Protein AF-A0A183KPT3-F1 (afdb_monomer)

Structure (mmCIF, N/CA/C/O backbone):
data_AF-A0A183KPT3-F1
#
_entry.id   AF-A0A183KPT3-F1
#
loop_
_atom_site.group_PDB
_atom_site.id
_atom_site.type_symbol
_atom_site.label_atom_id
_atom_site.label_alt_id
_atom_site.label_comp_id
_atom_site.label_asym_id
_atom_site.label_entity_id
_atom_site.label_seq_id
_atom_site.pdbx_PDB_ins_code
_atom_site.Cartn_x
_atom_site.Cartn_y
_atom_site.Cartn_z
_atom_site.occupancy
_atom_site.B_iso_or_equiv
_atom_site.auth_seq_id
_atom_site.auth_comp_id
_atom_site.auth_asym_id
_atom_site.auth_atom_id
_atom_site.pdbx_PDB_model_num
ATOM 1 N N . MET A 1 1 ? -3.422 -28.257 31.899 1.00 62.78 1 MET A N 1
ATOM 2 C CA . MET A 1 1 ? -4.167 -28.831 30.748 1.00 62.78 1 MET A CA 1
ATOM 3 C C . MET A 1 1 ? -4.041 -27.941 29.514 1.00 62.78 1 MET A C 1
ATOM 5 O O . MET A 1 1 ? -3.666 -28.455 28.468 1.00 62.78 1 MET A O 1
ATOM 9 N N . GLU A 1 2 ? -4.261 -26.626 29.625 1.00 73.25 2 GLU A N 1
ATOM 10 C CA . GLU A 1 2 ? -4.082 -25.667 28.514 1.00 73.25 2 GLU A CA 1
ATOM 11 C C . GLU A 1 2 ? -2.644 -25.580 27.986 1.00 73.25 2 GLU A C 1
ATOM 13 O O . GLU A 1 2 ? -2.448 -25.532 26.772 1.00 73.25 2 GLU A O 1
ATOM 18 N N . ASP A 1 3 ? -1.641 -25.663 28.863 1.00 81.88 3 ASP A N 1
ATOM 19 C CA . ASP A 1 3 ? -0.230 -25.639 28.448 1.00 81.88 3 ASP A CA 1
ATOM 20 C C . ASP A 1 3 ? 0.152 -26.844 27.583 1.00 81.88 3 ASP A C 1
ATOM 22 O O . ASP A 1 3 ? 0.889 -26.714 26.608 1.00 81.88 3 ASP A O 1
ATOM 26 N N . ASN A 1 4 ? -0.420 -28.013 27.885 1.00 87.62 4 ASN A N 1
ATOM 27 C CA . ASN A 1 4 ? -0.168 -29.236 27.125 1.00 87.62 4 ASN A CA 1
ATOM 28 C C . ASN A 1 4 ? -0.779 -29.140 25.718 1.00 87.62 4 ASN A C 1
ATOM 30 O O . ASN A 1 4 ? -0.159 -29.511 24.724 1.00 87.62 4 ASN A O 1
ATOM 34 N N . TRP A 1 5 ? -1.982 -28.567 25.621 1.00 87.31 5 TRP A N 1
ATOM 35 C CA . TRP A 1 5 ? -2.639 -28.304 24.341 1.00 87.31 5 TRP A CA 1
ATOM 36 C C . TRP A 1 5 ? -1.882 -27.270 23.498 1.00 87.31 5 TRP A C 1
ATOM 38 O O . TRP A 1 5 ? -1.746 -27.430 22.282 1.00 87.31 5 TRP A O 1
ATOM 48 N N . LYS A 1 6 ? -1.340 -26.232 24.141 1.00 93.00 6 LYS A N 1
ATOM 49 C CA . LYS A 1 6 ? -0.494 -25.233 23.486 1.00 93.00 6 LYS A CA 1
ATOM 50 C C . LYS A 1 6 ? 0.780 -25.865 22.919 1.00 93.00 6 LYS A C 1
ATOM 52 O O . LYS A 1 6 ? 1.072 -25.642 21.746 1.00 93.00 6 LYS A O 1
ATOM 57 N N . GLY A 1 7 ? 1.459 -26.714 23.694 1.00 93.88 7 GLY A N 1
ATOM 58 C CA . GLY A 1 7 ? 2.658 -27.428 23.245 1.00 93.88 7 GLY A CA 1
ATOM 59 C C . GLY A 1 7 ? 2.405 -28.328 22.031 1.00 93.88 7 GLY A C 1
ATOM 60 O O . GLY A 1 7 ? 3.160 -28.284 21.062 1.00 93.88 7 GLY A O 1
ATOM 61 N N . ILE A 1 8 ? 1.294 -29.076 22.022 1.00 92.50 8 ILE A N 1
ATOM 62 C CA . ILE A 1 8 ? 0.908 -29.925 20.878 1.00 92.50 8 ILE A CA 1
ATOM 63 C C . ILE A 1 8 ? 0.643 -29.078 19.628 1.00 92.50 8 ILE A C 1
ATOM 65 O O . ILE A 1 8 ? 1.095 -29.413 18.531 1.00 92.50 8 ILE A O 1
ATOM 69 N N . LYS A 1 9 ? -0.068 -27.955 19.782 1.00 92.75 9 LYS A N 1
ATOM 70 C CA . LYS A 1 9 ? -0.366 -27.045 18.671 1.00 92.75 9 LYS A CA 1
ATOM 71 C C . LYS A 1 9 ? 0.903 -26.414 18.093 1.00 92.75 9 LYS A C 1
ATOM 73 O O . LYS A 1 9 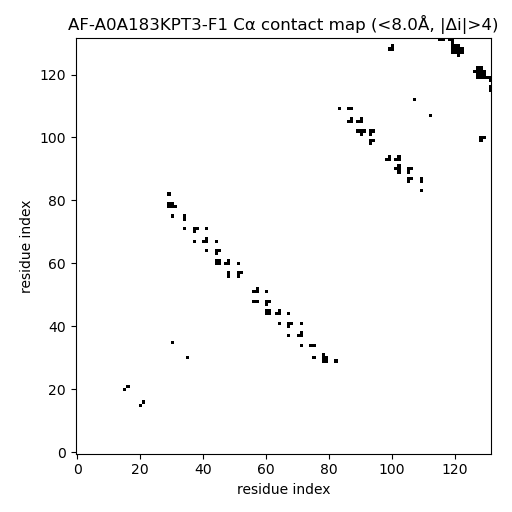? 1.016 -26.293 16.873 1.00 92.75 9 LYS A O 1
ATOM 78 N N . GLU A 1 10 ? 1.843 -26.019 18.945 1.00 93.62 10 GLU A N 1
ATOM 79 C CA . GLU A 1 10 ? 3.134 -25.459 18.534 1.00 93.62 10 GLU A CA 1
ATOM 80 C C . GLU A 1 10 ? 3.989 -26.505 17.808 1.00 93.62 10 GLU A C 1
ATOM 82 O O . GLU A 1 10 ? 4.454 -26.228 16.705 1.00 93.62 10 GLU A O 1
ATOM 87 N N . ALA A 1 11 ? 4.101 -27.727 18.340 1.00 94.56 11 ALA A N 1
ATOM 88 C CA . ALA A 1 11 ? 4.856 -28.814 17.711 1.00 94.56 11 ALA A CA 1
ATOM 89 C C . ALA A 1 11 ? 4.321 -29.175 16.314 1.00 94.56 11 ALA A C 1
ATOM 91 O O . ALA A 1 11 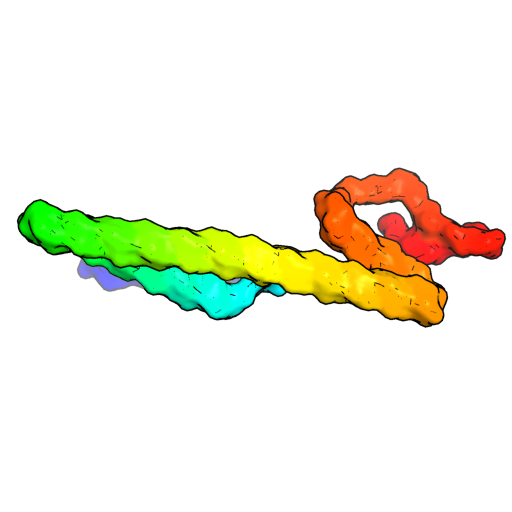? 5.092 -29.282 15.358 1.00 94.56 11 ALA A O 1
ATOM 92 N N . LEU A 1 12 ? 2.995 -29.295 16.170 1.00 93.00 12 LEU A N 1
ATOM 93 C CA . LEU A 1 12 ? 2.351 -29.540 14.874 1.00 93.00 12 LEU A CA 1
ATOM 94 C C . LEU A 1 12 ? 2.569 -28.383 13.893 1.00 93.00 12 LEU A C 1
ATOM 96 O O . LEU A 1 12 ? 2.825 -28.611 12.713 1.00 93.00 12 LEU A O 1
ATOM 100 N N . THR A 1 13 ? 2.489 -27.138 14.370 1.00 90.25 13 THR A N 1
ATOM 101 C CA . THR A 1 13 ? 2.715 -25.958 13.523 1.00 90.25 13 THR A CA 1
ATOM 102 C C . THR A 1 13 ? 4.159 -25.911 13.022 1.00 90.25 13 THR A C 1
ATOM 104 O O . THR A 1 13 ? 4.370 -25.682 11.833 1.00 90.25 13 THR A O 1
ATOM 107 N N . SER A 1 14 ? 5.136 -26.182 13.891 1.00 93.31 14 SER A N 1
ATOM 108 C CA . SER A 1 14 ? 6.559 -26.212 13.535 1.00 93.31 14 SER A CA 1
ATOM 109 C C . SER A 1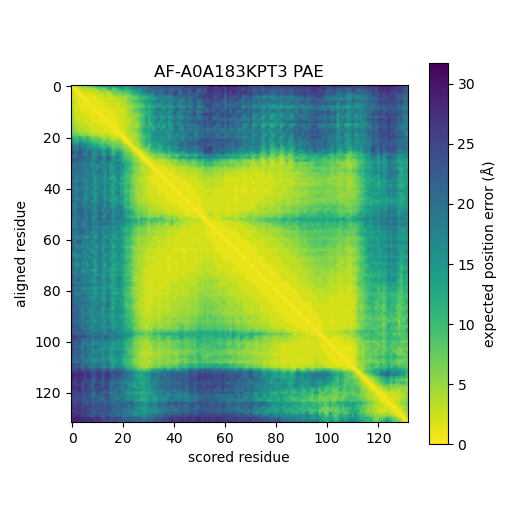 14 ? 6.877 -27.307 12.517 1.00 93.31 14 SER A C 1
ATOM 111 O O . SER A 1 14 ? 7.508 -27.019 11.504 1.00 93.31 14 SER A O 1
ATOM 113 N N . MET A 1 15 ? 6.367 -28.529 12.716 1.00 94.31 15 MET A N 1
ATOM 114 C CA . MET A 1 15 ? 6.556 -29.633 11.764 1.00 94.31 15 MET A CA 1
ATOM 115 C C . MET A 1 15 ? 5.995 -29.282 10.378 1.00 94.31 15 MET A C 1
ATOM 117 O O . MET A 1 15 ? 6.659 -29.470 9.360 1.00 94.31 15 MET A O 1
ATOM 121 N N . CYS A 1 16 ? 4.787 -28.714 10.323 1.00 85.69 16 CYS A N 1
ATOM 122 C CA . CYS A 1 16 ? 4.187 -28.275 9.065 1.00 85.69 16 CYS A CA 1
ATOM 123 C C . CYS A 1 16 ? 5.011 -27.176 8.380 1.00 85.69 16 CYS A C 1
ATOM 125 O O . CYS A 1 16 ? 5.135 -27.187 7.159 1.00 85.69 16 CYS A O 1
ATOM 127 N N . GLN A 1 17 ? 5.580 -26.235 9.139 1.00 88.06 17 GLN A N 1
ATOM 128 C CA . GLN A 1 17 ? 6.439 -25.178 8.595 1.00 88.06 17 GLN A CA 1
ATOM 129 C C . GLN A 1 17 ? 7.777 -25.708 8.076 1.00 88.06 17 GLN A C 1
ATOM 131 O O . GLN A 1 17 ? 8.287 -25.172 7.096 1.00 88.06 17 GLN A O 1
ATOM 136 N N . GLU A 1 18 ? 8.336 -26.740 8.704 1.00 87.62 18 GLU A N 1
ATOM 137 C CA . GLU A 1 18 ? 9.580 -27.378 8.274 1.00 87.62 18 GLU A CA 1
ATOM 138 C C . GLU A 1 18 ? 9.383 -28.180 6.981 1.00 87.62 18 GLU A C 1
ATOM 140 O O . GLU A 1 18 ? 10.162 -28.043 6.041 1.00 87.62 18 GLU A O 1
ATOM 145 N N . VAL A 1 19 ? 8.294 -28.953 6.896 1.00 89.31 19 VAL A N 1
ATOM 146 C CA . VAL A 1 19 ? 7.999 -29.805 5.733 1.00 89.31 19 VAL A CA 1
ATOM 147 C C . VAL A 1 19 ? 7.473 -29.000 4.546 1.00 89.31 19 VAL A C 1
ATOM 149 O O . VAL A 1 19 ? 7.904 -29.205 3.413 1.00 89.31 19 VAL A O 1
ATOM 152 N N . LEU A 1 20 ? 6.516 -28.097 4.779 1.00 86.00 20 LEU A N 1
ATOM 153 C CA . LEU A 1 20 ? 5.843 -27.352 3.706 1.00 86.00 20 LEU A CA 1
ATOM 154 C C . LEU A 1 20 ? 6.510 -26.003 3.416 1.00 86.00 20 LEU A C 1
ATOM 156 O O . LEU A 1 20 ? 6.189 -25.357 2.416 1.00 86.00 20 LEU A O 1
ATOM 160 N N . GLY A 1 21 ? 7.428 -25.566 4.278 1.00 78.62 21 GLY A N 1
ATOM 161 C CA . GLY A 1 21 ? 7.944 -24.207 4.270 1.00 78.62 21 GLY A CA 1
ATOM 162 C C . GLY A 1 21 ? 6.911 -23.195 4.774 1.00 78.62 21 GLY A C 1
ATOM 163 O O . GLY A 1 21 ? 5.694 -23.399 4.753 1.00 78.62 21 GLY A O 1
ATOM 164 N N . LEU A 1 22 ? 7.393 -22.031 5.202 1.00 74.75 22 LEU A N 1
ATOM 165 C CA . LEU A 1 22 ? 6.516 -20.883 5.407 1.00 74.75 22 LEU A CA 1
ATOM 166 C C . LEU A 1 22 ? 6.064 -20.360 4.047 1.00 74.75 22 LEU A C 1
ATOM 168 O O . LEU A 1 22 ? 6.892 -19.950 3.230 1.00 74.75 22 LEU A O 1
ATOM 172 N N . ASN A 1 23 ? 4.748 -20.320 3.826 1.00 67.69 23 ASN A N 1
ATOM 173 C CA . ASN A 1 23 ? 4.194 -19.630 2.672 1.00 67.69 23 ASN A CA 1
ATOM 174 C C . ASN A 1 23 ? 4.610 -18.158 2.771 1.00 67.69 23 ASN A C 1
ATOM 176 O O . ASN A 1 23 ? 4.138 -17.417 3.641 1.00 67.69 23 ASN A O 1
ATOM 180 N N . LYS A 1 24 ? 5.560 -17.752 1.925 1.00 65.62 24 LYS A N 1
ATOM 181 C CA . LYS A 1 24 ? 6.054 -16.382 1.886 1.00 65.62 24 LYS A CA 1
ATOM 182 C C . LYS A 1 24 ? 4.925 -15.536 1.326 1.00 65.62 24 LYS A C 1
ATOM 184 O O . LYS A 1 24 ? 4.781 -15.381 0.115 1.00 65.62 24 LYS A O 1
ATOM 189 N N . HIS A 1 25 ? 4.107 -14.986 2.220 1.00 58.81 25 HIS A N 1
ATOM 190 C CA . HIS A 1 25 ? 3.216 -13.896 1.874 1.00 58.81 25 HIS A CA 1
ATOM 191 C C . HIS A 1 25 ? 4.089 -12.705 1.505 1.00 58.81 25 HIS A C 1
ATOM 193 O O . HIS A 1 25 ? 4.427 -11.862 2.332 1.00 58.81 25 HIS A O 1
ATOM 199 N N . HIS A 1 26 ? 4.478 -12.659 0.235 1.00 58.06 26 HIS A N 1
ATOM 200 C CA . HIS A 1 26 ? 5.046 -11.475 -0.356 1.00 58.06 26 HIS A CA 1
ATOM 201 C C . HIS A 1 26 ? 3.958 -10.413 -0.287 1.00 58.06 26 HIS A C 1
ATOM 203 O O . HIS A 1 26 ? 2.989 -10.417 -1.054 1.00 58.06 26 HIS A O 1
ATOM 209 N N . HIS A 1 27 ? 4.081 -9.527 0.699 1.00 62.22 27 HIS A N 1
ATOM 210 C CA . HIS A 1 27 ? 3.352 -8.279 0.659 1.00 62.22 27 HIS A CA 1
ATOM 211 C C . HIS A 1 27 ? 3.658 -7.632 -0.684 1.00 62.22 27 HIS A C 1
ATOM 213 O O . HIS A 1 27 ? 4.788 -7.682 -1.175 1.00 62.22 27 HIS A O 1
ATOM 219 N N . LYS A 1 28 ? 2.618 -7.088 -1.318 1.00 73.06 28 LYS A N 1
ATOM 220 C CA . LYS A 1 28 ? 2.811 -6.374 -2.575 1.00 73.06 28 LYS A CA 1
ATOM 221 C C . LYS A 1 28 ? 3.869 -5.302 -2.327 1.00 73.06 28 LYS A C 1
ATOM 223 O O . LYS A 1 28 ? 3.766 -4.598 -1.328 1.00 73.06 28 LYS A O 1
ATOM 228 N N . GLU A 1 29 ? 4.835 -5.188 -3.235 1.00 73.75 29 GLU A N 1
ATOM 229 C CA . GLU A 1 29 ? 6.006 -4.303 -3.094 1.00 73.75 29 GLU A CA 1
ATOM 230 C C . GLU A 1 29 ? 5.628 -2.848 -2.759 1.00 73.75 29 GLU A C 1
ATOM 232 O O . GLU A 1 29 ? 6.408 -2.131 -2.148 1.00 73.75 29 GLU A O 1
ATOM 237 N N . TRP A 1 30 ? 4.413 -2.420 -3.112 1.00 84.81 30 TRP A N 1
ATOM 238 C CA . TRP A 1 30 ? 3.912 -1.071 -2.858 1.00 84.81 30 TRP A CA 1
ATOM 239 C C . TRP A 1 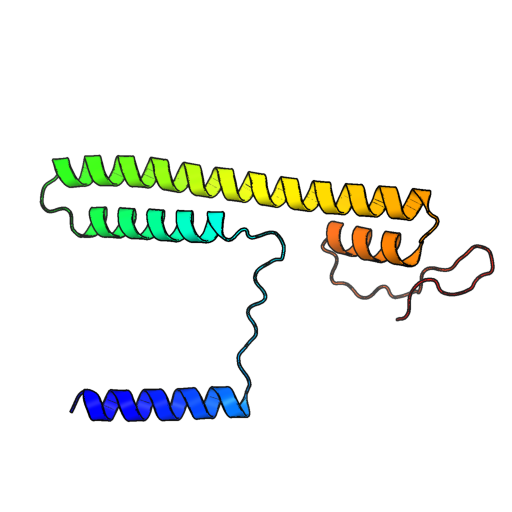30 ? 3.341 -0.831 -1.452 1.00 84.81 30 TRP A C 1
ATOM 241 O O . TRP A 1 30 ? 2.997 0.304 -1.141 1.00 84.81 30 TRP A O 1
ATOM 251 N N . ILE A 1 31 ? 3.167 -1.856 -0.610 1.00 84.25 31 ILE A N 1
ATOM 252 C CA . ILE A 1 31 ? 2.593 -1.671 0.733 1.00 84.25 31 ILE A CA 1
ATOM 253 C C . ILE A 1 31 ? 3.672 -1.123 1.671 1.00 84.25 31 ILE A C 1
ATOM 255 O O . ILE A 1 31 ? 4.572 -1.856 2.075 1.00 84.25 31 ILE A O 1
ATOM 259 N N . SER A 1 32 ? 3.546 0.146 2.066 1.00 85.81 32 SER A N 1
ATOM 260 C CA . SER A 1 32 ? 4.417 0.748 3.078 1.00 85.81 32 SER A CA 1
ATOM 261 C C . SER A 1 32 ? 4.151 0.192 4.481 1.00 85.81 32 SER A C 1
ATOM 263 O O . SER A 1 32 ? 3.016 -0.140 4.841 1.00 85.81 32 SER A O 1
ATOM 265 N N . ILE A 1 33 ? 5.193 0.190 5.315 1.00 87.38 33 ILE A N 1
ATOM 266 C CA . ILE A 1 33 ? 5.105 -0.072 6.761 1.00 87.38 33 ILE A CA 1
ATOM 267 C C . ILE A 1 33 ? 4.117 0.904 7.418 1.00 87.38 33 ILE A C 1
ATOM 269 O O . ILE A 1 33 ? 3.294 0.503 8.238 1.00 87.38 33 ILE A O 1
ATOM 273 N N . GLU A 1 34 ? 4.095 2.159 6.963 1.00 89.44 34 GLU A N 1
ATOM 274 C CA . GLU A 1 34 ? 3.183 3.186 7.472 1.00 89.44 34 GLU A CA 1
ATOM 275 C C . GLU A 1 34 ? 1.697 2.813 7.263 1.00 89.44 34 GLU A C 1
ATOM 277 O O . GLU A 1 34 ? 0.841 3.125 8.095 1.00 89.44 34 GLU A O 1
ATOM 282 N N . ILE A 1 35 ? 1.356 2.107 6.172 1.00 92.50 35 ILE A N 1
ATOM 283 C CA . ILE A 1 35 ? -0.006 1.589 5.961 1.00 92.50 35 ILE A CA 1
ATOM 284 C C . ILE A 1 35 ? -0.335 0.507 6.991 1.00 92.50 35 ILE A C 1
ATOM 286 O O . ILE A 1 35 ? -1.466 0.468 7.486 1.00 92.50 35 ILE A O 1
ATOM 290 N N . LEU A 1 36 ? 0.616 -0.374 7.306 1.00 90.31 36 LEU A N 1
ATOM 291 C CA . LEU A 1 36 ? 0.409 -1.454 8.272 1.00 90.31 36 LEU A CA 1
ATOM 292 C C . LEU A 1 36 ? 0.102 -0.892 9.664 1.00 90.31 36 LEU A C 1
ATOM 294 O O . LEU A 1 36 ? -0.854 -1.347 10.304 1.00 90.31 36 LEU A O 1
ATOM 298 N N . ASP A 1 37 ? 0.818 0.151 10.081 1.00 92.94 37 ASP A N 1
ATOM 299 C CA . ASP A 1 37 ? 0.573 0.839 11.351 1.00 92.94 37 ASP A CA 1
ATOM 300 C C . ASP A 1 37 ? -0.817 1.484 11.390 1.00 92.94 37 ASP A C 1
ATOM 302 O O . ASP A 1 37 ? -1.584 1.265 12.332 1.00 92.94 37 ASP A O 1
ATOM 306 N N . LYS A 1 38 ? -1.222 2.177 10.318 1.00 94.69 38 LYS A N 1
ATOM 307 C CA . LYS A 1 38 ? -2.575 2.757 10.208 1.00 94.69 38 LYS A CA 1
ATOM 308 C C . LYS A 1 38 ? -3.673 1.689 10.217 1.00 94.69 38 LYS A C 1
ATOM 310 O O . LYS A 1 38 ? -4.751 1.899 10.777 1.00 94.69 38 LYS A O 1
ATOM 315 N N . ILE A 1 39 ? -3.428 0.518 9.621 1.00 93.88 39 ILE A N 1
ATOM 316 C CA . ILE A 1 39 ? -4.362 -0.618 9.676 1.00 93.88 39 ILE A CA 1
ATOM 317 C C . ILE A 1 39 ? -4.491 -1.136 11.111 1.00 93.88 39 ILE A C 1
ATOM 319 O O . ILE A 1 39 ? -5.610 -1.441 11.541 1.00 93.88 39 ILE A O 1
ATOM 323 N N . LYS A 1 40 ? -3.380 -1.235 11.847 1.00 95.12 40 LYS A N 1
ATOM 324 C CA . LYS A 1 40 ? -3.375 -1.629 13.260 1.00 95.12 40 LYS A CA 1
ATOM 325 C C . LYS A 1 40 ? -4.146 -0.618 14.112 1.00 95.12 40 LYS A C 1
ATOM 327 O O . LYS A 1 40 ? -5.025 -1.014 14.872 1.00 95.12 40 LYS A O 1
ATOM 332 N N . GLU A 1 41 ? -3.921 0.675 13.906 1.00 94.50 41 GLU A N 1
ATOM 333 C CA . GLU A 1 41 ? -4.652 1.748 14.588 1.00 94.50 41 GLU A CA 1
ATOM 334 C C . GLU A 1 41 ? -6.166 1.677 14.317 1.00 94.50 41 GLU A C 1
ATOM 336 O O . GLU A 1 41 ? -6.982 1.719 15.240 1.00 94.50 41 GLU A O 1
ATOM 341 N N . ARG A 1 42 ? -6.566 1.473 13.054 1.00 97.31 42 ARG A N 1
ATOM 342 C CA . ARG A 1 42 ? -7.977 1.271 12.686 1.00 97.31 42 ARG A CA 1
ATOM 343 C C . ARG A 1 42 ? -8.584 0.050 13.390 1.00 97.31 42 ARG A C 1
ATOM 345 O O . ARG A 1 42 ? -9.746 0.101 13.795 1.00 97.31 42 ARG A O 1
ATOM 352 N N . LYS A 1 43 ? -7.832 -1.050 13.533 1.00 96.44 43 LYS A N 1
ATOM 353 C CA . LYS A 1 43 ? -8.286 -2.244 14.273 1.00 96.44 43 LYS A CA 1
ATOM 354 C C . LYS A 1 43 ? -8.506 -1.927 15.755 1.00 96.44 43 LYS A C 1
ATOM 356 O O . LYS A 1 43 ? -9.545 -2.308 16.282 1.00 96.44 43 LYS A O 1
ATOM 361 N N . ASN A 1 44 ? -7.613 -1.168 16.384 1.00 95.50 44 ASN A N 1
ATOM 362 C CA . ASN A 1 44 ? -7.776 -0.735 17.778 1.00 95.50 44 ASN A CA 1
ATOM 363 C C . ASN A 1 44 ? -9.006 0.174 17.960 1.00 95.50 44 ASN A C 1
ATOM 365 O O . ASN A 1 44 ? -9.761 0.048 18.917 1.00 95.50 44 ASN A O 1
ATOM 369 N N . LYS A 1 45 ? -9.291 1.053 16.997 1.00 95.94 45 LYS A N 1
ATOM 370 C CA . LYS A 1 45 ? -10.528 1.856 17.020 1.00 95.94 45 LYS A CA 1
ATOM 371 C C . LYS A 1 45 ? -11.781 0.992 16.869 1.00 95.94 45 LYS A C 1
ATOM 373 O O . LYS A 1 45 ? -12.814 1.274 17.467 1.00 95.94 45 LYS A O 1
ATOM 378 N N . LYS A 1 46 ? -11.694 -0.106 16.112 1.00 95.75 46 LYS A N 1
ATOM 379 C CA . LYS A 1 46 ? -12.788 -1.079 16.007 1.00 95.75 46 LYS A CA 1
ATOM 380 C C . LYS A 1 46 ? -13.027 -1.820 17.324 1.00 95.75 46 LYS A C 1
ATOM 382 O O . LYS A 1 46 ? -14.183 -2.044 17.669 1.00 95.75 46 LYS A O 1
ATOM 387 N N . THR A 1 47 ? -11.975 -2.174 18.063 1.00 95.38 47 THR A N 1
ATOM 388 C CA . THR A 1 47 ? -12.129 -2.802 19.385 1.00 95.38 47 THR A CA 1
ATOM 389 C C . THR A 1 47 ? -12.723 -1.830 20.403 1.00 95.38 47 THR A C 1
ATOM 391 O O . THR A 1 47 ? -13.595 -2.236 21.165 1.00 95.38 47 THR A O 1
ATOM 394 N N . ALA A 1 48 ? -12.371 -0.541 20.349 1.00 93.75 48 ALA A N 1
ATOM 395 C CA . ALA A 1 48 ? -13.001 0.491 21.178 1.00 93.75 48 ALA A CA 1
ATOM 396 C C . ALA A 1 48 ? -14.525 0.591 20.955 1.00 93.75 48 ALA A C 1
ATOM 398 O O . ALA A 1 48 ? -15.277 0.712 21.917 1.00 93.75 48 ALA A O 1
ATOM 399 N N . ILE A 1 49 ? -15.000 0.459 19.708 1.00 94.62 49 ILE A N 1
ATOM 400 C CA . ILE A 1 49 ? -16.445 0.400 19.404 1.00 94.62 49 ILE A CA 1
ATOM 401 C C . ILE A 1 49 ? -17.098 -0.844 20.011 1.00 94.62 49 ILE A C 1
ATOM 403 O O . ILE A 1 49 ? -18.211 -0.767 20.519 1.00 94.62 49 ILE A O 1
ATOM 407 N N . ASN A 1 50 ? -16.444 -2.002 19.923 1.00 94.44 50 ASN A N 1
ATOM 408 C CA . ASN A 1 50 ? -17.015 -3.249 20.437 1.00 94.44 50 ASN A CA 1
ATOM 409 C C . ASN A 1 50 ? -17.101 -3.248 21.971 1.00 94.44 50 ASN A C 1
ATOM 411 O O . ASN A 1 50 ? -18.023 -3.838 22.525 1.00 94.44 50 ASN A O 1
ATOM 415 N N . ASN A 1 51 ? -16.173 -2.555 22.634 1.00 95.19 51 ASN A N 1
ATOM 416 C CA . ASN A 1 51 ? -16.099 -2.457 24.090 1.00 95.19 51 ASN A CA 1
ATOM 417 C C . ASN A 1 51 ? -16.903 -1.275 24.667 1.00 95.19 51 ASN A C 1
ATOM 419 O O . ASN A 1 51 ? -16.943 -1.117 25.886 1.00 95.19 51 ASN A O 1
ATOM 423 N N . SER A 1 52 ? -17.518 -0.427 23.829 1.00 92.38 52 SER A N 1
ATOM 424 C CA . SER A 1 52 ? -18.268 0.746 24.297 1.00 92.38 52 SER A CA 1
ATOM 425 C C . SER A 1 52 ? -19.468 0.326 25.146 1.00 92.38 52 SER A C 1
ATOM 427 O O . SER A 1 52 ? -20.267 -0.506 24.702 1.00 92.38 52 SER A O 1
ATOM 429 N N . ARG A 1 53 ? -19.629 0.929 26.327 1.00 93.50 53 ARG A N 1
ATOM 430 C CA . ARG A 1 53 ? -20.677 0.554 27.285 1.00 93.50 53 ARG A CA 1
ATOM 431 C C . ARG A 1 53 ? -21.916 1.429 27.149 1.00 93.50 53 ARG A C 1
ATOM 433 O O . ARG A 1 53 ? -23.032 0.948 27.326 1.00 93.50 53 ARG A O 1
ATOM 440 N N . THR A 1 54 ? -21.732 2.702 26.807 1.00 95.44 54 THR A N 1
ATOM 441 C CA . THR A 1 54 ? -22.831 3.661 26.626 1.00 95.44 54 THR A CA 1
ATOM 442 C C . THR A 1 54 ? -23.032 4.040 25.157 1.00 95.44 54 THR A C 1
ATOM 444 O O . THR A 1 54 ? -22.130 3.946 24.321 1.00 95.44 54 THR A O 1
ATOM 447 N N . ARG A 1 55 ? -24.239 4.512 24.809 1.00 94.00 55 ARG A N 1
ATOM 448 C CA . ARG A 1 55 ? -24.558 4.953 23.438 1.00 94.00 55 ARG A CA 1
ATOM 449 C C . ARG A 1 55 ? -23.681 6.131 22.992 1.00 94.00 55 ARG A C 1
ATOM 451 O O . ARG A 1 55 ? -23.290 6.178 21.829 1.00 94.00 55 ARG A O 1
ATOM 458 N N . ALA A 1 56 ? -23.361 7.049 23.904 1.00 95.00 56 ALA A N 1
ATOM 459 C CA . ALA A 1 56 ? -22.519 8.210 23.619 1.00 95.00 56 ALA A CA 1
ATOM 460 C C . ALA A 1 56 ? -21.072 7.802 23.289 1.00 95.00 56 ALA A C 1
ATOM 462 O O . ALA A 1 56 ? -20.528 8.233 22.271 1.00 95.00 56 ALA A O 1
ATOM 463 N N . GLU A 1 57 ? -20.479 6.905 24.085 1.00 94.81 57 GLU A N 1
ATOM 464 C CA . GLU A 1 57 ? -19.155 6.329 23.809 1.00 94.81 57 GLU A CA 1
ATOM 465 C C . GLU A 1 57 ? -19.115 5.630 22.452 1.00 94.81 57 GLU A C 1
ATOM 467 O O . GLU A 1 57 ? -18.178 5.831 21.680 1.00 94.81 57 GLU A O 1
ATOM 472 N N . LYS A 1 58 ? -20.156 4.850 22.133 1.00 95.69 58 LYS A N 1
ATOM 473 C CA . LYS A 1 58 ? -20.251 4.146 20.853 1.00 95.69 58 LYS A CA 1
ATOM 474 C C . LYS A 1 58 ? -20.251 5.111 19.674 1.00 95.69 58 LYS A C 1
ATOM 476 O O . LYS A 1 58 ? -19.523 4.887 18.711 1.00 95.69 58 LYS A O 1
ATOM 481 N N . VAL A 1 59 ? -21.027 6.197 19.754 1.00 96.44 59 VAL A N 1
ATOM 482 C CA . VAL A 1 59 ? -21.062 7.234 18.710 1.00 96.44 59 VAL A CA 1
ATOM 483 C C . VAL A 1 59 ? -19.681 7.870 18.542 1.00 96.44 59 VAL A C 1
ATOM 485 O O . VAL A 1 59 ? -19.189 7.940 17.416 1.00 96.44 59 VAL A O 1
ATOM 488 N N . LYS A 1 60 ? -19.012 8.246 19.639 1.00 95.88 60 LYS A N 1
ATOM 489 C CA . LYS A 1 60 ? -17.660 8.822 19.589 1.00 95.88 60 LYS A CA 1
ATOM 490 C C . LYS A 1 60 ? -16.649 7.854 18.959 1.00 95.88 60 LYS A C 1
ATOM 492 O O . LYS A 1 60 ? -16.026 8.190 17.953 1.00 95.88 60 LYS A O 1
ATOM 497 N N . ALA A 1 61 ? -16.555 6.624 19.461 1.00 95.31 61 ALA A N 1
ATOM 498 C CA . ALA A 1 61 ? -15.643 5.611 18.924 1.00 95.31 61 ALA A CA 1
ATOM 499 C C . ALA A 1 61 ? -15.922 5.308 17.438 1.00 95.31 61 ALA A C 1
ATOM 501 O O . ALA A 1 61 ? -15.007 5.072 16.646 1.00 95.31 61 ALA A O 1
ATOM 502 N N . GLN A 1 62 ? -17.192 5.364 17.026 1.00 96.44 62 GLN A N 1
ATOM 503 C CA . GLN A 1 62 ? -17.582 5.162 15.636 1.00 96.44 62 GLN A CA 1
ATOM 504 C C . GLN A 1 62 ? -17.133 6.310 14.729 1.00 96.44 62 GLN A C 1
ATOM 506 O O . GLN A 1 62 ? -16.649 6.045 13.626 1.00 96.44 62 GLN A O 1
ATOM 511 N N . THR A 1 63 ? -17.207 7.561 15.195 1.00 96.50 63 THR A N 1
ATOM 512 C CA . THR A 1 63 ? -16.649 8.705 14.454 1.00 96.50 63 THR A CA 1
ATOM 513 C C . THR A 1 63 ? -15.133 8.586 14.268 1.00 96.50 63 THR A C 1
ATOM 515 O O . THR A 1 63 ? -14.645 8.729 13.145 1.00 96.50 63 THR A O 1
ATOM 518 N N . GLU A 1 64 ? -14.400 8.198 15.315 1.00 96.31 64 GLU A N 1
ATOM 519 C CA . GLU A 1 64 ? -12.943 8.004 15.265 1.00 96.31 64 GLU A CA 1
ATOM 520 C C . GLU A 1 64 ? -12.537 6.874 14.304 1.00 96.31 64 GLU A C 1
ATOM 522 O O . GLU A 1 64 ? -11.570 6.998 13.544 1.00 96.31 64 GLU A O 1
ATOM 527 N N . TYR A 1 65 ? -13.288 5.769 14.293 1.00 97.50 65 TYR A N 1
ATOM 528 C CA . TYR A 1 65 ? -13.074 4.671 13.350 1.00 97.50 65 TYR A CA 1
ATOM 529 C C . TYR A 1 65 ? -13.318 5.093 11.901 1.00 97.50 65 TYR A C 1
ATOM 531 O O . TYR A 1 65 ? -12.529 4.733 11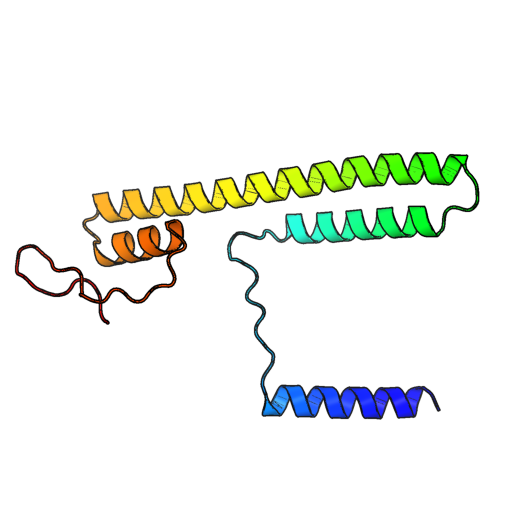.027 1.00 97.50 65 TYR A O 1
ATOM 539 N N . ILE A 1 66 ? -14.382 5.859 11.632 1.00 97.50 66 ILE A N 1
ATOM 540 C CA . ILE A 1 66 ? -14.684 6.356 10.281 1.00 97.50 66 ILE A CA 1
ATOM 541 C C . ILE A 1 66 ? -13.541 7.243 9.778 1.00 97.50 66 ILE A C 1
ATOM 543 O O . ILE A 1 66 ? -13.121 7.112 8.626 1.00 97.50 66 ILE A O 1
ATOM 547 N N . GLU A 1 67 ? -13.010 8.122 10.628 1.00 96.94 67 GLU A N 1
ATOM 548 C CA . GLU A 1 67 ? -11.868 8.963 10.273 1.00 96.94 67 GLU A CA 1
ATOM 549 C C . GLU A 1 67 ? -10.612 8.124 9.982 1.00 96.94 67 GLU A C 1
ATOM 551 O O . GLU A 1 67 ? -9.953 8.321 8.957 1.00 96.94 67 GLU A O 1
ATOM 556 N N . ALA A 1 68 ? -10.309 7.138 10.832 1.00 96.56 68 ALA A N 1
ATOM 557 C CA . ALA A 1 68 ? -9.173 6.241 10.630 1.00 96.56 68 ALA A CA 1
ATOM 558 C C . ALA A 1 68 ? -9.306 5.394 9.354 1.00 96.56 68 ALA A C 1
ATOM 560 O O . ALA A 1 68 ? -8.343 5.250 8.602 1.00 96.56 68 ALA A O 1
ATOM 561 N N . ASP A 1 69 ? -10.498 4.871 9.057 1.00 96.81 69 ASP A N 1
ATOM 562 C CA . ASP A 1 69 ? -10.751 4.102 7.837 1.00 96.81 69 ASP A CA 1
ATOM 563 C C . ASP A 1 69 ? -10.595 4.962 6.573 1.00 96.81 69 ASP A C 1
ATOM 565 O O . ASP A 1 69 ? -9.989 4.521 5.592 1.00 96.81 69 ASP A O 1
ATOM 569 N N . LYS A 1 70 ? -11.046 6.225 6.611 1.00 96.62 70 LYS A N 1
ATOM 570 C CA . LYS A 1 70 ? -10.789 7.199 5.537 1.00 96.62 70 LYS A CA 1
ATOM 571 C C . LYS A 1 70 ? -9.288 7.428 5.336 1.00 96.62 70 LYS A C 1
ATOM 573 O O . LYS A 1 70 ? -8.830 7.409 4.191 1.00 96.62 70 LYS A O 1
ATOM 578 N N . LYS A 1 71 ? -8.519 7.607 6.418 1.00 95.56 71 LYS A N 1
ATOM 579 C CA . LYS A 1 71 ? -7.055 7.784 6.357 1.00 95.56 71 LYS A CA 1
ATOM 580 C C . LYS A 1 71 ? -6.365 6.568 5.735 1.00 95.56 71 LYS A C 1
ATOM 582 O O . LYS A 1 71 ? -5.587 6.749 4.803 1.00 95.56 71 LYS A O 1
ATOM 587 N N . VAL A 1 72 ? -6.717 5.352 6.164 1.00 95.69 72 VAL A N 1
ATOM 588 C CA . VAL A 1 72 ? -6.196 4.092 5.596 1.00 95.69 72 VAL A CA 1
ATOM 589 C C . VAL A 1 72 ? -6.497 3.989 4.098 1.00 95.69 72 VAL A C 1
ATOM 591 O O . VAL A 1 72 ? -5.614 3.687 3.298 1.00 95.69 72 VAL A O 1
ATOM 594 N N . LYS A 1 73 ? -7.733 4.281 3.676 1.00 95.38 73 LYS A N 1
ATOM 595 C CA . LYS A 1 73 ? -8.104 4.260 2.250 1.00 95.38 73 LYS A CA 1
ATOM 596 C C . LYS A 1 73 ? -7.320 5.290 1.436 1.00 95.38 73 LYS A C 1
ATOM 598 O O . LYS A 1 73 ? -6.924 4.996 0.308 1.00 95.38 73 LYS A O 1
ATOM 603 N N . LYS A 1 74 ? -7.092 6.487 1.988 1.00 95.81 74 LYS A N 1
ATOM 604 C CA . LYS A 1 74 ? -6.318 7.547 1.328 1.00 95.81 74 LYS A CA 1
ATOM 605 C C . LYS A 1 74 ? -4.842 7.165 1.195 1.00 95.81 74 LYS A C 1
ATOM 607 O O . LYS A 1 74 ? -4.301 7.320 0.105 1.00 95.81 74 LYS A O 1
ATOM 612 N N . SER A 1 75 ? -4.222 6.616 2.242 1.00 93.94 75 SER A N 1
ATOM 613 C CA . SER A 1 75 ? -2.821 6.174 2.188 1.00 93.94 75 SER A CA 1
ATOM 614 C C . SER A 1 75 ? -2.626 5.013 1.217 1.00 93.94 75 SER A C 1
ATOM 616 O O . SER A 1 75 ? -1.728 5.069 0.392 1.00 93.94 75 SER A O 1
ATOM 618 N N . ILE A 1 76 ? -3.531 4.026 1.203 1.00 92.81 76 ILE A N 1
ATOM 619 C CA . ILE A 1 76 ? -3.488 2.919 0.230 1.00 92.81 76 ILE A CA 1
ATOM 620 C C . ILE A 1 76 ? -3.491 3.428 -1.218 1.00 92.81 76 ILE A C 1
ATOM 622 O O . ILE A 1 76 ? -2.762 2.914 -2.064 1.00 92.81 76 ILE A O 1
ATOM 626 N N . ARG A 1 77 ? -4.310 4.443 -1.519 1.00 93.69 77 ARG A N 1
ATOM 627 C CA . ARG A 1 77 ? -4.344 5.054 -2.857 1.00 93.69 77 ARG A CA 1
ATOM 628 C C . ARG A 1 77 ? -3.055 5.815 -3.168 1.00 93.69 77 ARG A C 1
ATOM 630 O O . ARG A 1 77 ? -2.578 5.722 -4.295 1.00 93.69 77 ARG A O 1
ATOM 637 N N . ALA A 1 78 ? -2.519 6.550 -2.195 1.00 93.06 78 ALA A N 1
ATOM 638 C CA . ALA A 1 78 ? -1.290 7.322 -2.350 1.00 93.06 78 ALA A CA 1
ATOM 639 C C . ALA A 1 78 ? -0.078 6.415 -2.607 1.00 93.06 78 ALA A C 1
ATOM 641 O O . ALA A 1 78 ? 0.616 6.617 -3.598 1.00 93.06 78 ALA A O 1
ATOM 642 N N . ASP A 1 79 ? 0.112 5.372 -1.801 1.00 91.56 79 ASP A N 1
ATOM 643 C CA . ASP A 1 79 ? 1.229 4.433 -1.948 1.00 91.56 79 ASP A CA 1
ATOM 644 C C . ASP A 1 79 ? 1.172 3.692 -3.280 1.00 91.56 79 ASP A C 1
ATOM 646 O O . ASP A 1 79 ? 2.173 3.586 -3.986 1.00 91.56 79 ASP A O 1
ATOM 650 N N . LYS A 1 80 ? -0.024 3.240 -3.681 1.00 90.88 80 LYS A N 1
ATOM 651 C CA . LYS A 1 80 ? -0.202 2.602 -4.987 1.00 90.88 80 LYS A CA 1
ATOM 652 C C . LYS A 1 80 ? 0.148 3.558 -6.129 1.00 90.88 80 LYS A C 1
ATOM 654 O O . LYS A 1 80 ? 0.786 3.136 -7.089 1.00 90.88 80 LYS A O 1
ATOM 659 N N . LYS A 1 81 ? -0.275 4.824 -6.043 1.00 92.12 81 LYS A N 1
ATOM 660 C CA . LYS A 1 81 ? 0.047 5.845 -7.049 1.00 92.12 81 LYS A CA 1
ATOM 661 C C . LYS A 1 81 ? 1.556 6.091 -7.108 1.00 92.12 81 LYS A C 1
ATOM 663 O O . LYS A 1 81 ? 2.119 6.018 -8.193 1.00 92.12 81 LYS A O 1
ATOM 668 N N . LYS A 1 82 ? 2.200 6.274 -5.954 1.00 93.69 82 LYS A N 1
ATOM 669 C CA . LYS A 1 82 ? 3.649 6.472 -5.841 1.00 93.69 82 LYS A CA 1
ATOM 670 C C . LYS A 1 82 ? 4.433 5.310 -6.454 1.00 93.69 82 LYS A C 1
ATOM 672 O O . LYS A 1 82 ? 5.314 5.535 -7.270 1.00 93.69 82 LYS A O 1
ATOM 677 N N . TYR A 1 83 ? 4.062 4.071 -6.139 1.00 91.56 83 TYR A N 1
ATOM 678 C CA . TYR A 1 83 ? 4.707 2.888 -6.714 1.00 91.56 83 TYR A CA 1
ATOM 679 C C . TYR A 1 83 ? 4.566 2.818 -8.241 1.00 91.56 83 TYR A C 1
ATOM 681 O O . TYR A 1 83 ? 5.520 2.502 -8.947 1.00 91.56 83 TYR A O 1
ATOM 689 N N . VAL A 1 84 ? 3.380 3.133 -8.773 1.00 91.81 84 VAL A N 1
ATOM 690 C CA . VAL A 1 84 ? 3.161 3.179 -10.227 1.00 91.81 84 VAL A CA 1
ATOM 691 C C . VAL A 1 84 ? 4.010 4.274 -10.880 1.00 91.81 84 VAL A C 1
ATOM 693 O O . VAL A 1 84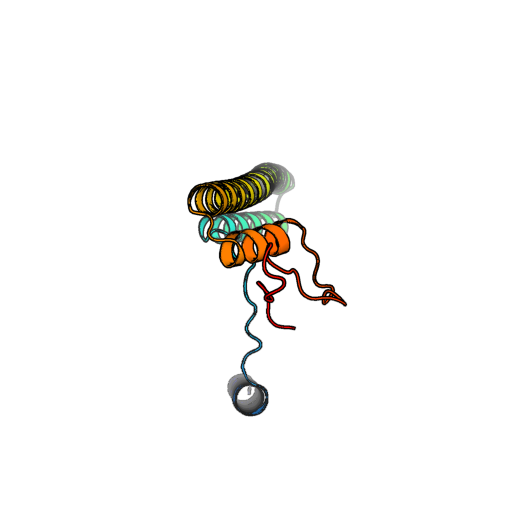 ? 4.600 4.032 -11.930 1.00 91.81 84 VAL A O 1
ATOM 696 N N . GLU A 1 85 ? 4.114 5.450 -10.260 1.00 93.44 85 GLU A N 1
ATOM 697 C CA . GLU A 1 85 ? 4.961 6.553 -10.734 1.00 93.44 85 GLU A CA 1
ATOM 698 C C . GLU A 1 85 ? 6.454 6.184 -10.715 1.00 93.44 85 GLU A C 1
ATOM 700 O O . GLU A 1 85 ? 7.164 6.445 -11.685 1.00 93.44 85 GLU A O 1
ATOM 705 N N . GLU A 1 86 ? 6.932 5.516 -9.663 1.00 93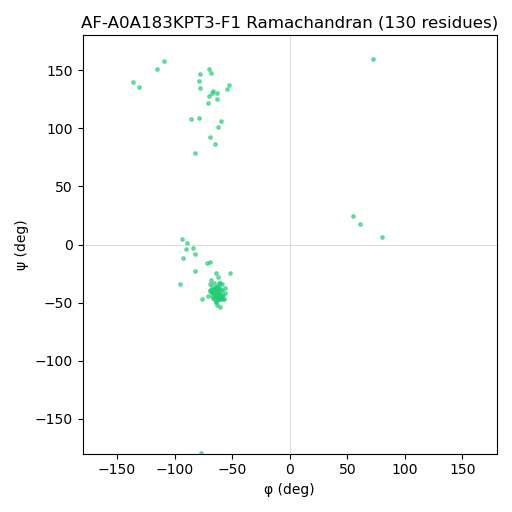.44 86 GLU A N 1
ATOM 706 C CA . GLU A 1 86 ? 8.314 5.024 -9.561 1.00 93.44 86 GLU A CA 1
ATOM 707 C C . GLU A 1 86 ? 8.640 3.976 -10.636 1.00 93.44 86 GLU A C 1
ATOM 709 O O . GLU A 1 86 ? 9.712 4.018 -11.255 1.00 93.44 86 GLU A O 1
ATOM 714 N N . LEU A 1 87 ? 7.705 3.061 -10.914 1.00 92.56 87 LEU A N 1
ATOM 715 C CA . LEU A 1 87 ? 7.843 2.093 -12.002 1.00 92.56 87 LEU A CA 1
ATOM 716 C C . LEU A 1 87 ? 7.878 2.781 -13.371 1.00 92.56 87 LEU A C 1
ATOM 718 O O . LEU A 1 87 ? 8.735 2.450 -14.191 1.00 92.56 87 LEU A O 1
ATOM 722 N N . ALA A 1 88 ? 6.993 3.752 -13.611 1.00 93.50 88 ALA A N 1
ATOM 723 C CA . ALA A 1 88 ? 6.962 4.512 -14.858 1.00 93.50 88 ALA A CA 1
ATOM 724 C C . ALA A 1 88 ? 8.260 5.307 -15.074 1.00 93.50 88 ALA A C 1
ATOM 726 O O . ALA A 1 88 ? 8.832 5.275 -16.162 1.00 93.50 88 ALA A O 1
ATOM 727 N N . MET A 1 89 ? 8.786 5.942 -14.022 1.00 95.44 89 MET A N 1
ATOM 728 C CA . MET A 1 89 ? 10.056 6.670 -14.082 1.00 95.44 89 MET A CA 1
ATOM 729 C C . MET A 1 89 ? 11.239 5.733 -14.363 1.00 95.44 89 MET A C 1
ATOM 731 O O . MET A 1 89 ? 12.159 6.083 -15.104 1.00 95.44 89 MET A O 1
ATOM 735 N N . THR A 1 90 ? 11.232 4.531 -13.779 1.00 93.62 90 THR A N 1
ATOM 736 C CA . THR A 1 90 ? 12.246 3.504 -14.060 1.00 93.62 90 THR A CA 1
ATOM 737 C C . THR A 1 90 ? 12.182 3.042 -15.515 1.00 93.62 90 THR A C 1
ATOM 739 O O . THR A 1 90 ? 13.224 2.953 -16.165 1.00 93.62 90 THR A O 1
ATOM 742 N N . ALA A 1 91 ? 10.979 2.805 -16.044 1.00 92.44 91 ALA A N 1
ATOM 743 C CA . ALA A 1 91 ? 10.774 2.444 -17.443 1.00 92.44 91 ALA A CA 1
ATOM 744 C C . ALA A 1 91 ? 11.286 3.546 -18.389 1.00 92.44 91 ALA A C 1
ATOM 746 O O . ALA A 1 91 ? 12.051 3.267 -19.308 1.00 92.44 91 ALA A O 1
ATOM 747 N N . GLU A 1 92 ? 10.964 4.813 -18.118 1.00 94.06 92 GLU A N 1
ATOM 748 C CA . GLU A 1 92 ? 11.448 5.948 -18.911 1.00 94.06 92 GLU A CA 1
ATOM 749 C C . GLU A 1 92 ? 12.984 6.042 -18.910 1.00 94.06 92 GLU A C 1
ATOM 751 O O . GLU A 1 92 ? 13.610 6.204 -19.960 1.00 94.06 92 GLU A O 1
ATOM 756 N N . LYS A 1 93 ? 13.619 5.882 -17.742 1.00 95.50 93 LYS A N 1
ATOM 757 C CA . LYS A 1 93 ? 15.086 5.855 -17.627 1.00 95.50 93 LYS A CA 1
ATOM 758 C C . LYS A 1 93 ? 15.702 4.687 -18.398 1.00 95.50 93 LYS A C 1
ATOM 760 O O . LYS A 1 93 ? 16.757 4.868 -19.001 1.00 95.50 93 LYS A O 1
ATOM 765 N N . ALA A 1 94 ? 15.073 3.512 -18.376 1.00 93.88 94 ALA A N 1
ATOM 766 C CA . ALA A 1 94 ? 15.532 2.350 -19.132 1.00 93.88 94 ALA A CA 1
ATOM 767 C C . ALA A 1 94 ? 15.440 2.596 -20.644 1.00 93.88 94 ALA A C 1
ATOM 769 O O . ALA A 1 94 ? 16.405 2.315 -21.351 1.00 93.88 94 ALA A O 1
ATOM 770 N N . ALA A 1 95 ? 14.345 3.199 -21.120 1.00 92.62 95 ALA A N 1
ATOM 771 C CA . ALA A 1 95 ? 14.181 3.580 -22.522 1.00 92.62 95 ALA A CA 1
ATOM 772 C C . ALA A 1 95 ? 15.259 4.576 -22.977 1.00 92.62 95 ALA A C 1
ATOM 774 O O . ALA A 1 95 ? 15.897 4.361 -24.001 1.00 92.62 95 ALA A O 1
ATOM 775 N N . ARG A 1 96 ? 15.532 5.619 -22.177 1.00 94.38 96 ARG A N 1
ATOM 776 C CA . ARG A 1 96 ? 16.592 6.604 -22.468 1.00 94.38 96 ARG A CA 1
ATOM 777 C C . ARG A 1 96 ? 17.999 5.997 -22.513 1.00 94.38 96 ARG A C 1
ATOM 779 O O . ARG A 1 96 ? 18.869 6.545 -23.174 1.00 94.38 96 ARG A O 1
ATOM 786 N N . LYS A 1 97 ? 18.232 4.904 -21.782 1.00 93.44 97 LYS A N 1
ATOM 787 C CA . LYS A 1 97 ? 19.504 4.161 -21.751 1.00 93.44 97 LYS A CA 1
ATOM 788 C C . LYS A 1 97 ? 19.541 2.989 -22.740 1.00 93.44 97 LYS A C 1
ATOM 790 O O . LYS A 1 97 ? 20.470 2.193 -22.670 1.00 93.44 97 LYS A O 1
ATOM 795 N N . GLU A 1 98 ? 18.506 2.834 -23.568 1.00 91.19 98 GLU A N 1
ATOM 796 C CA . GLU A 1 98 ? 18.321 1.705 -24.491 1.00 91.19 98 GLU A CA 1
ATOM 797 C C . GLU A 1 98 ? 18.379 0.318 -23.812 1.00 91.19 98 GLU A C 1
ATOM 799 O O . GLU A 1 98 ? 18.629 -0.706 -24.446 1.00 91.19 98 GLU A O 1
ATOM 804 N N . ASN A 1 99 ? 18.085 0.245 -22.508 1.00 92.00 99 ASN A N 1
ATOM 805 C CA . ASN A 1 99 ? 18.030 -1.015 -21.769 1.00 92.00 99 ASN A CA 1
ATOM 806 C C . ASN A 1 99 ? 16.672 -1.701 -21.979 1.00 92.00 99 ASN A C 1
ATOM 808 O O . ASN A 1 99 ? 15.773 -1.642 -21.133 1.00 92.00 99 ASN A O 1
ATOM 812 N N . MET A 1 100 ? 16.529 -2.356 -23.131 1.00 88.06 100 MET A N 1
ATOM 813 C CA . MET A 1 100 ? 15.271 -2.970 -23.568 1.00 88.06 100 MET A CA 1
ATOM 814 C C . MET A 1 100 ? 14.762 -4.067 -22.625 1.00 88.06 100 MET A C 1
ATOM 816 O O . MET A 1 100 ? 13.552 -4.189 -22.430 1.00 88.06 100 MET A O 1
ATOM 820 N N . LYS A 1 101 ? 15.664 -4.826 -21.985 1.00 87.56 101 LYS A N 1
ATOM 821 C CA . LYS A 1 101 ? 15.290 -5.871 -21.020 1.00 87.56 101 LYS A CA 1
ATOM 822 C C . LYS A 1 101 ? 14.584 -5.272 -19.800 1.00 87.56 101 LYS A C 1
ATOM 824 O O . LYS A 1 101 ? 13.464 -5.664 -19.480 1.00 87.56 101 LYS A O 1
ATOM 829 N N . GLN A 1 102 ? 15.187 -4.260 -19.166 1.00 89.25 102 GLN A N 1
ATOM 830 C CA . GLN A 1 102 ? 14.578 -3.583 -18.012 1.00 89.25 102 GLN A CA 1
ATOM 831 C C . GLN A 1 102 ? 13.283 -2.847 -18.374 1.00 89.25 102 GLN A C 1
ATOM 833 O O . GLN A 1 102 ? 12.327 -2.859 -17.593 1.00 89.25 102 GLN A O 1
ATOM 838 N N . LEU A 1 103 ? 13.233 -2.221 -19.553 1.00 91.62 103 LEU A N 1
ATOM 839 C CA . LEU A 1 103 ? 12.029 -1.563 -20.055 1.00 91.62 103 LEU A CA 1
ATOM 840 C C . LEU A 1 103 ? 10.866 -2.556 -20.194 1.00 91.62 103 LEU A C 1
ATOM 842 O O . LEU A 1 103 ? 9.749 -2.280 -19.749 1.00 91.62 103 LEU A O 1
ATOM 846 N N . TYR A 1 104 ? 11.129 -3.730 -20.768 1.00 85.94 104 TYR A N 1
ATOM 847 C CA . TYR A 1 104 ? 10.125 -4.775 -20.925 1.00 85.94 104 TYR A CA 1
ATOM 848 C C . TYR A 1 104 ? 9.628 -5.303 -19.572 1.00 85.94 104 TYR A C 1
ATOM 850 O O . TYR A 1 104 ? 8.419 -5.330 -19.330 1.00 85.94 104 TYR A O 1
ATOM 858 N N . ASP A 1 105 ? 10.541 -5.658 -18.664 1.00 87.06 105 ASP A N 1
ATOM 859 C CA . ASP A 1 105 ? 10.192 -6.218 -17.353 1.00 87.06 105 ASP A CA 1
ATOM 860 C C . ASP A 1 105 ? 9.358 -5.244 -16.508 1.00 87.06 105 ASP A C 1
ATOM 862 O O . ASP A 1 105 ? 8.348 -5.626 -15.908 1.00 87.06 105 ASP A O 1
ATOM 866 N N . THR A 1 106 ? 9.732 -3.962 -16.489 1.00 89.56 106 THR A N 1
ATOM 867 C CA . THR A 1 106 ? 8.994 -2.915 -15.758 1.00 89.56 106 THR A CA 1
ATOM 868 C C . THR A 1 106 ? 7.616 -2.650 -16.361 1.00 89.56 106 THR A C 1
ATOM 870 O O . THR A 1 106 ? 6.629 -2.553 -15.628 1.00 89.56 106 THR A O 1
ATOM 873 N N . THR A 1 107 ? 7.508 -2.627 -17.691 1.00 87.62 107 THR A N 1
ATOM 874 C CA . THR A 1 107 ? 6.223 -2.469 -18.390 1.00 87.62 107 THR A CA 1
ATOM 875 C C . THR A 1 107 ? 5.307 -3.674 -18.160 1.00 87.62 107 THR A C 1
ATOM 877 O O . THR A 1 107 ? 4.103 -3.517 -17.942 1.00 87.62 107 THR A O 1
ATOM 880 N N . LYS A 1 108 ? 5.868 -4.890 -18.125 1.00 86.12 108 LYS A N 1
ATOM 881 C CA . LYS A 1 108 ? 5.140 -6.118 -17.782 1.00 86.12 108 LYS A CA 1
ATOM 882 C C . LYS A 1 108 ? 4.601 -6.068 -16.348 1.00 86.12 108 LYS A C 1
ATOM 884 O O . LYS A 1 108 ? 3.434 -6.404 -16.138 1.00 86.12 108 LYS A O 1
ATOM 889 N N . LYS A 1 109 ? 5.404 -5.588 -15.386 1.00 86.44 109 LYS A N 1
ATOM 890 C CA . LYS A 1 109 ? 4.964 -5.346 -13.998 1.00 86.44 109 LYS A CA 1
ATOM 891 C C . LYS A 1 109 ? 3.818 -4.328 -13.927 1.00 86.44 109 LYS A C 1
ATOM 893 O O . LYS A 1 109 ? 2.828 -4.588 -13.247 1.00 86.44 109 LYS A O 1
ATOM 898 N N . LEU A 1 110 ? 3.910 -3.214 -14.660 1.00 86.62 110 LEU A N 1
ATOM 899 C CA . LEU A 1 110 ? 2.865 -2.179 -14.716 1.00 86.62 110 LEU A CA 1
ATOM 900 C C . LEU A 1 110 ? 1.542 -2.690 -15.301 1.00 86.62 110 LEU A C 1
ATOM 902 O O . LEU A 1 110 ? 0.474 -2.369 -14.783 1.00 86.62 110 LEU A O 1
ATOM 906 N N . ALA A 1 111 ? 1.605 -3.502 -16.357 1.00 82.94 111 ALA A N 1
ATOM 907 C CA . ALA A 1 111 ? 0.418 -4.028 -17.027 1.00 82.94 111 ALA A CA 1
ATOM 908 C C . ALA A 1 111 ? -0.364 -5.050 -16.180 1.00 82.94 111 ALA A C 1
ATOM 910 O O . ALA A 1 111 ? -1.494 -5.387 -16.530 1.00 82.94 111 ALA A O 1
ATOM 911 N N . GLY A 1 112 ? 0.227 -5.587 -15.103 1.00 76.06 112 GLY A N 1
ATOM 912 C CA . GLY A 1 112 ? -0.400 -6.620 -14.270 1.00 76.06 112 GLY A CA 1
ATOM 913 C C . GLY A 1 112 ? -0.718 -7.915 -15.029 1.00 76.06 112 GLY A C 1
ATOM 914 O O . GLY A 1 112 ? -1.536 -8.714 -14.574 1.00 76.06 112 GLY A O 1
ATOM 915 N N . ARG A 1 113 ? -0.105 -8.121 -16.203 1.00 65.50 113 ARG A N 1
ATOM 916 C CA . ARG A 1 113 ? -0.321 -9.302 -17.041 1.00 65.50 113 ARG A CA 1
ATOM 917 C C . ARG A 1 113 ? 0.600 -10.428 -16.579 1.00 65.50 113 ARG A C 1
ATOM 919 O O . ARG A 1 113 ? 1.804 -10.393 -16.814 1.00 65.50 113 ARG A O 1
ATOM 926 N N . TYR A 1 114 ? 0.009 -11.440 -15.946 1.00 56.78 114 TYR A N 1
ATOM 927 C CA . TYR A 1 114 ? 0.691 -12.677 -15.545 1.00 56.78 114 TYR A CA 1
ATOM 928 C C . TYR A 1 114 ? 0.765 -13.725 -16.671 1.00 56.78 114 TYR A C 1
ATOM 930 O O . TYR A 1 114 ? 1.358 -14.783 -16.479 1.00 56.78 114 TYR A O 1
ATOM 938 N N . SER A 1 115 ? 0.177 -13.459 -17.844 1.00 61.53 115 SER A N 1
ATOM 939 C CA . SER A 1 115 ? 0.197 -14.390 -18.975 1.00 61.53 115 SER A CA 1
ATOM 940 C C . SER A 1 115 ? 1.611 -14.537 -19.539 1.00 61.53 115 SER A C 1
ATOM 942 O O . SER A 1 115 ? 2.271 -13.535 -19.838 1.00 61.53 115 SER A O 1
ATOM 944 N N . LYS A 1 116 ? 2.065 -15.783 -19.720 1.00 62.38 116 LYS A N 1
ATOM 945 C CA . LYS A 1 116 ? 3.296 -16.064 -20.466 1.00 62.38 116 LYS A CA 1
ATOM 946 C C . LYS A 1 116 ? 3.103 -15.599 -21.917 1.00 62.38 116 LYS A C 1
ATOM 948 O O . LYS A 1 116 ? 2.106 -15.981 -22.526 1.00 62.38 116 LYS A O 1
ATOM 953 N N . PRO A 1 117 ? 3.987 -14.745 -22.456 1.00 64.44 117 PRO A N 1
ATOM 954 C CA . PRO A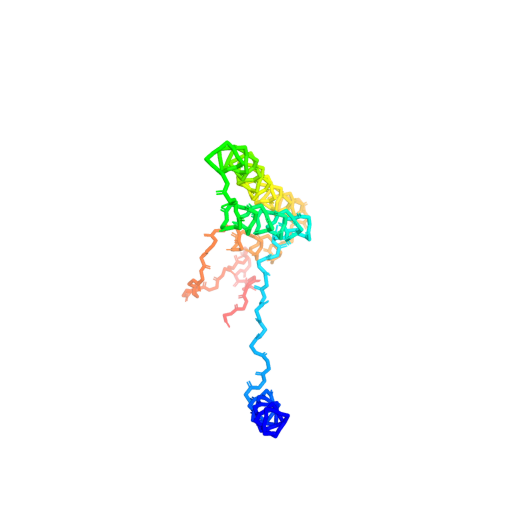 1 117 ? 3.932 -14.386 -23.865 1.00 64.44 117 PRO A CA 1
ATOM 955 C C . PRO A 1 117 ? 4.267 -15.623 -24.707 1.00 64.44 117 PRO A C 1
ATOM 957 O O . PRO A 1 117 ? 5.243 -16.314 -24.439 1.00 64.44 117 PRO A O 1
ATOM 960 N N . GLU A 1 118 ? 3.454 -15.898 -25.723 1.00 69.75 118 GLU A N 1
ATOM 961 C CA . GLU A 1 118 ? 3.616 -17.057 -26.614 1.00 69.75 118 GLU A CA 1
ATOM 962 C C . GLU A 1 118 ? 4.825 -16.906 -27.560 1.00 69.75 118 GLU A C 1
ATOM 964 O O . GLU A 1 118 ? 5.294 -17.873 -28.155 1.00 69.75 118 GLU A O 1
ATOM 969 N N . ARG A 1 119 ? 5.352 -15.679 -27.701 1.00 74.19 119 ARG A N 1
ATOM 970 C CA . ARG A 1 119 ? 6.506 -15.346 -28.548 1.00 74.19 119 ARG A CA 1
ATOM 971 C C . ARG A 1 119 ? 7.482 -14.412 -27.812 1.00 74.19 119 ARG A C 1
ATOM 973 O O . ARG A 1 119 ? 7.015 -13.47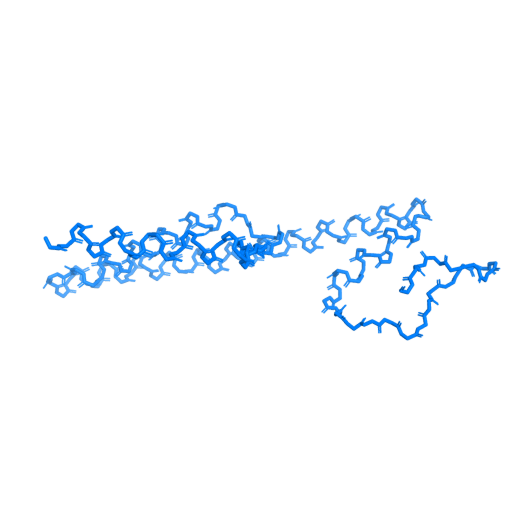7 -27.157 1.00 74.19 119 ARG A O 1
ATOM 980 N N . PRO A 1 120 ? 8.811 -14.606 -27.947 1.00 75.81 120 PRO A N 1
ATOM 981 C CA . PRO A 1 120 ? 9.806 -13.677 -27.417 1.00 75.81 120 PRO A CA 1
ATOM 982 C C . PRO A 1 120 ? 9.785 -12.346 -28.171 1.00 75.81 120 PRO A C 1
ATOM 984 O O . PRO A 1 120 ? 9.574 -12.313 -29.387 1.00 75.81 120 PRO A O 1
ATOM 987 N N . VAL A 1 121 ? 10.080 -11.256 -27.464 1.00 77.56 121 VAL A N 1
ATOM 988 C CA . VAL A 1 121 ? 10.326 -9.948 -28.089 1.00 77.56 121 VAL A CA 1
ATOM 989 C C . VAL A 1 121 ? 11.742 -9.939 -28.671 1.00 77.56 121 VAL A C 1
ATOM 991 O O . VAL A 1 121 ? 12.671 -10.389 -28.001 1.00 77.56 121 VAL A O 1
ATOM 994 N N . LYS A 1 122 ? 11.916 -9.450 -29.905 1.00 82.62 122 LYS A N 1
ATOM 995 C CA . LYS A 1 122 ? 13.200 -9.440 -30.631 1.00 82.62 122 LYS A CA 1
ATOM 996 C C . LYS A 1 122 ? 13.711 -8.019 -30.890 1.00 82.62 122 LYS A C 1
ATOM 998 O O . LYS A 1 122 ? 12.901 -7.102 -31.016 1.00 82.62 122 LYS A O 1
ATOM 1003 N N . ASP A 1 123 ? 15.033 -7.857 -30.965 1.00 80.75 123 ASP A N 1
ATOM 1004 C CA . ASP A 1 123 ? 15.693 -6.625 -31.420 1.00 80.75 123 ASP A CA 1
ATOM 1005 C C . ASP A 1 123 ? 15.652 -6.489 -32.956 1.00 80.75 123 ASP A C 1
ATOM 1007 O O . ASP A 1 123 ? 15.069 -7.324 -33.658 1.00 80.75 123 ASP A O 1
ATOM 1011 N N . LYS A 1 124 ? 16.240 -5.408 -33.489 1.00 82.44 124 LYS A N 1
ATOM 1012 C CA . LYS A 1 124 ? 16.286 -5.146 -34.940 1.00 82.44 124 LYS A CA 1
ATOM 1013 C C . LYS A 1 124 ? 17.095 -6.209 -35.692 1.00 82.44 124 LYS A C 1
ATOM 1015 O O . LYS A 1 124 ? 16.843 -6.444 -36.869 1.00 82.44 124 LYS A O 1
ATOM 1020 N N . GLU A 1 125 ? 18.015 -6.877 -35.004 1.00 84.06 125 GLU A N 1
ATOM 1021 C CA . GLU A 1 125 ? 18.860 -7.959 -35.507 1.00 84.06 125 GLU A CA 1
ATOM 1022 C C . GLU A 1 125 ? 18.205 -9.347 -35.342 1.00 84.06 125 GLU A C 1
ATOM 1024 O O . GLU A 1 125 ? 18.789 -10.366 -35.711 1.00 84.06 125 GLU A O 1
ATOM 1029 N N . GLY A 1 126 ? 16.981 -9.412 -34.805 1.00 81.62 126 GLY A N 1
ATOM 1030 C CA . GLY A 1 126 ? 16.219 -10.646 -34.623 1.00 81.62 126 GLY A CA 1
ATOM 1031 C C . GLY A 1 126 ? 16.610 -11.476 -33.393 1.00 81.62 126 GLY A C 1
ATOM 1032 O O . GLY A 1 126 ? 16.076 -12.579 -33.221 1.00 81.62 126 GLY A O 1
ATOM 1033 N N . ARG A 1 127 ? 17.493 -10.971 -32.524 1.00 84.88 127 ARG A N 1
ATOM 1034 C CA . ARG A 1 127 ? 17.908 -11.626 -31.275 1.00 84.88 127 ARG A CA 1
ATOM 1035 C C . ARG A 1 127 ? 16.847 -11.431 -30.187 1.00 84.88 127 ARG A C 1
ATOM 1037 O O . ARG A 1 127 ? 16.258 -10.353 -30.089 1.00 84.88 127 ARG A O 1
ATOM 1044 N N . PRO A 1 128 ? 16.567 -12.453 -29.360 1.00 78.81 128 PRO A N 1
ATOM 1045 C CA . PRO A 1 128 ? 15.572 -12.349 -28.300 1.00 78.81 128 PRO A CA 1
ATOM 1046 C C . PRO A 1 128 ? 16.052 -11.416 -27.179 1.00 78.81 128 PRO A C 1
ATOM 1048 O O . PRO A 1 128 ? 17.131 -11.592 -26.622 1.00 78.81 128 PRO A O 1
ATOM 1051 N N . ILE A 1 129 ? 15.217 -10.442 -26.823 1.00 75.62 129 ILE A N 1
ATOM 1052 C CA . ILE A 1 129 ? 15.423 -9.509 -25.702 1.00 75.62 129 ILE A CA 1
ATOM 1053 C C . ILE A 1 129 ? 14.979 -10.156 -24.377 1.00 75.62 129 ILE A C 1
ATOM 1055 O O . ILE A 1 129 ? 15.425 -9.774 -23.294 1.00 75.62 129 ILE A O 1
ATOM 1059 N N . THR A 1 130 ? 14.093 -11.150 -24.461 1.00 70.06 130 THR A N 1
ATOM 1060 C CA . THR A 1 130 ? 13.472 -11.830 -23.322 1.00 70.06 130 THR A CA 1
ATOM 1061 C C . THR A 1 130 ? 13.577 -13.343 -23.489 1.00 70.06 130 THR A C 1
ATOM 1063 O O . THR A 1 130 ? 13.270 -13.853 -24.567 1.00 70.06 130 THR A O 1
ATOM 1066 N N . GLU A 1 131 ? 13.936 -14.059 -22.427 1.00 64.25 131 GLU A N 1
ATOM 1067 C CA . GLU A 1 131 ? 13.856 -15.527 -22.367 1.00 64.25 131 GLU A CA 1
ATOM 1068 C C . GLU A 1 131 ? 12.397 -15.971 -22.115 1.00 64.25 131 GLU A C 1
ATOM 1070 O O . GLU A 1 131 ? 11.634 -15.241 -21.471 1.00 64.25 131 GLU A O 1
ATOM 1075 N N . ILE A 1 132 ? 11.996 -17.123 -22.676 1.00 58.47 132 ILE A N 1
ATOM 1076 C CA . ILE A 1 132 ? 10.676 -17.759 -22.457 1.00 58.47 132 ILE A CA 1
ATOM 1077 C C . ILE A 1 132 ? 10.711 -18.588 -21.173 1.00 58.47 132 ILE A C 1
ATOM 1079 O O . ILE A 1 132 ? 11.695 -19.341 -21.008 1.00 58.47 132 ILE A O 1
#

Secondary structure (DSSP, 8-state):
-HHHHHHHHHHHHHHHHHHH--------TT--HHHHHHHHHHHHHHHHHHT--SHHHHHHHHHHHHHHHHHHHHHHHHHHHHHHHHHHHHHHHHHHTT-HHHHHHHHHHHHT--SPPSS--B-TTS-BSS--

Solvent-accessible surface area (backbone atoms only — not comparable to full-atom values): 7544 Å² total; per-residue (Å²): 113,69,66,60,54,50,50,52,53,50,53,54,50,51,53,47,35,69,76,71,44,73,81,79,77,74,67,61,90,50,67,50,71,70,55,55,52,43,50,52,50,32,50,53,30,49,52,50,36,73,68,40,88,47,73,66,52,29,54,52,32,46,52,55,28,53,53,38,50,51,50,44,55,51,49,56,52,49,38,49,48,51,46,52,50,54,44,51,54,50,25,52,54,21,56,76,66,67,37,60,52,60,25,49,55,41,49,42,61,71,68,70,62,83,71,80,72,96,64,68,53,57,50,98,87,66,50,69,62,44,89,132

Sequence (132 aa):
MEDNWKGIKEALTSMCQEVLGLNKHHHKEWISIEILDKIKERKNKKTAINNSRTRAEKVKAQTEYIEADKKVKKSIRADKKKYVEELAMTAEKAARKENMKQLYDTTKKLAGRYSKPERPVKDKEGRPITEI

Organism: NCBI:txid6186

Mean predicted aligned error: 10.9 Å

Foldseek 3Di:
DVVVVVVVVVVVVVVCCVVVNDPPPPDDPLDDPVLVVLVVVLVVLVVQLVPDDDPVSNVVSVVVSVVSVVVSVVVVVVSVVVVLVVLVVQLVVCVVVVVVLSNVVSVCVNVVDPDDDPDFDADPVRHGSDDD

Nearest PDB structures (foldseek):
  1sg2-assembly1_C  TM=5.366E-01  e=3.812E+00  Escherichia coli
  5uvi-assembly1_A  TM=4.713E-01  e=4.304E+00  Homo sapiens

Radius of gyration: 23.94 Å; Cα contacts (8 Å, |Δi|>4): 79; chains: 1; bounding box: 44×39×66 Å

pLDDT: mean 87.26, std 10.51, range [56.78, 97.5]